Protein AF-A0AAQ4CS06-F1 (afdb_monomer)

Solvent-accessible surface area (backbone atoms only — not comparable to full-atom values): 3408 Å² total; per-residue (Å²): 134,86,78,82,62,67,68,47,75,47,78,45,80,38,89,88,25,95,63,40,22,28,36,26,48,22,57,47,99,87,46,65,45,82,75,44,71,43,72,86,66,77,88,69,75,77,93,76,88,78,132

Mean predicted aligned error: 10.08 Å

pLDDT: mean 79.84, std 16.35, range [39.47, 95.56]

Nearest PDB structures (foldseek):
  3gw6-assembly2_D  TM=2.446E-01  e=3.097E+00  Escherichia phage K1F
  3gw6-assembly2_C  TM=2.460E-01  e=3.780E+00  Escherichia phage K1F
  3gw6-assembly2_E  TM=2.408E-01  e=3.780E+00  Escherichia phage K1F
  3gw6-assembly1_B  TM=2.398E-01  e=4.614E+00  Escherichia phage K1F
  3gw6-assembly1_F  TM=2.418E-01  e=5.632E+00  Escherichia phage K1F

Organism: NCBI:txid1702097

Foldseek 3Di:
DPPPQDKDKDKDADPVAPLRIFIWIASDPVRTDGDGHDHPDDPDDDPPPDD

Radius of gyration: 16.57 Å; Cα contacts (8 Å, |Δi|>4): 71; chains: 1; bounding box: 58×22×27 Å

Sequence (51 aa):
MKSNKVKYYTIRRTSICNSGYGIFECEDENKCTLIACVYTTSLSTPLNDFF

Secondary structure (DSSP, 8-state):
-------EEEEEE-SSSTTSEEEEEEEETTEEEEEEE-----S---TT---

Structure (mmCIF, N/CA/C/O backbone):
data_AF-A0AAQ4CS06-F1
#
_entry.id   AF-A0AAQ4CS06-F1
#
loop_
_atom_site.group_PDB
_atom_site.id
_atom_site.type_symbol
_atom_site.label_atom_id
_atom_site.label_alt_id
_atom_site.label_comp_id
_atom_site.label_asym_id
_atom_site.label_entity_id
_atom_site.label_seq_id
_atom_site.pdbx_PDB_ins_code
_atom_site.Cartn_x
_atom_site.Cartn_y
_atom_site.Cartn_z
_atom_site.occupancy
_atom_site.B_iso_or_equiv
_atom_site.auth_seq_id
_atom_site.auth_comp_id
_atom_site.auth_asym_id
_atom_site.auth_atom_id
_atom_site.pdbx_PDB_model_num
ATOM 1 N N . MET A 1 1 ? -23.189 16.199 14.746 1.00 39.47 1 MET A N 1
ATOM 2 C CA . MET A 1 1 ? -21.777 16.236 15.193 1.00 39.47 1 MET A CA 1
ATOM 3 C C . MET A 1 1 ? -20.897 15.874 14.001 1.00 39.47 1 MET A C 1
ATOM 5 O O . MET A 1 1 ? -21.026 14.764 13.504 1.00 39.47 1 MET A O 1
ATOM 9 N N . LYS A 1 2 ? -20.084 16.804 13.471 1.00 45.19 2 LYS A N 1
ATOM 10 C CA . LYS A 1 2 ? -19.098 16.484 12.420 1.00 45.19 2 LYS A CA 1
ATOM 11 C C . LYS A 1 2 ? -18.029 15.601 13.063 1.00 45.19 2 LYS A C 1
ATOM 13 O O . LYS A 1 2 ? -17.272 16.079 13.898 1.00 45.19 2 LYS A O 1
ATOM 18 N N . SER A 1 3 ? -18.048 14.307 12.749 1.00 50.66 3 SER A N 1
ATOM 19 C CA . SER A 1 3 ? -17.040 13.359 13.218 1.00 50.66 3 SER A CA 1
ATOM 20 C C . SER A 1 3 ? -15.688 13.813 12.670 1.00 50.66 3 SER A C 1
ATOM 22 O O . SER A 1 3 ? -15.475 13.810 11.459 1.00 50.66 3 SER A O 1
ATOM 24 N N . ASN A 1 4 ? -14.820 14.296 13.554 1.00 58.50 4 ASN A N 1
ATOM 25 C CA . ASN A 1 4 ? -13.481 14.763 13.222 1.00 58.50 4 ASN A CA 1
ATOM 26 C C . ASN A 1 4 ? -12.586 13.526 13.055 1.00 58.50 4 ASN A C 1
ATOM 28 O O . ASN A 1 4 ? -11.749 13.228 13.903 1.00 58.50 4 ASN A O 1
ATOM 32 N N . LYS A 1 5 ? -12.870 12.709 12.033 1.00 66.19 5 LYS A N 1
ATOM 33 C CA . LYS A 1 5 ? -12.069 11.523 11.739 1.00 66.19 5 LYS A CA 1
ATOM 34 C C . LYS A 1 5 ? -10.698 11.991 11.274 1.00 66.19 5 LYS A C 1
ATOM 36 O O . LYS A 1 5 ? -10.589 12.654 10.243 1.00 66.19 5 LYS A O 1
ATOM 41 N N . VAL A 1 6 ? -9.673 11.688 12.061 1.00 79.44 6 VAL A N 1
ATOM 42 C CA . VAL A 1 6 ? -8.289 12.026 11.733 1.00 79.44 6 VAL A CA 1
ATOM 43 C C . VAL A 1 6 ? -7.888 11.192 10.525 1.00 79.44 6 VAL A C 1
ATOM 45 O O . VAL A 1 6 ? -7.652 9.994 10.636 1.00 79.44 6 VAL A O 1
ATOM 48 N N . LYS A 1 7 ? -7.846 11.835 9.359 1.00 86.25 7 LYS A N 1
ATOM 49 C CA . LYS A 1 7 ? -7.303 11.222 8.154 1.00 86.25 7 LYS A CA 1
ATOM 50 C C . LYS A 1 7 ? -5.784 11.173 8.256 1.00 86.25 7 LYS A C 1
ATOM 52 O O . LYS A 1 7 ? -5.162 12.167 8.629 1.00 86.25 7 LYS A O 1
ATOM 57 N N . TYR A 1 8 ? -5.191 10.042 7.900 1.00 91.31 8 TYR A N 1
ATOM 58 C CA . TYR A 1 8 ? -3.742 9.894 7.811 1.00 91.31 8 TYR A CA 1
ATOM 59 C C . TYR A 1 8 ? -3.350 9.150 6.537 1.00 91.31 8 TYR A C 1
ATOM 61 O O . TYR A 1 8 ? -4.155 8.436 5.940 1.00 91.31 8 TYR A O 1
ATOM 69 N N . TYR A 1 9 ? -2.099 9.328 6.123 1.00 92.38 9 TYR A N 1
ATOM 70 C CA . TYR A 1 9 ? -1.566 8.721 4.909 1.00 92.38 9 TYR A CA 1
ATOM 71 C C . TYR A 1 9 ? -0.511 7.679 5.252 1.00 92.38 9 TYR A C 1
ATOM 73 O O . TYR A 1 9 ? 0.272 7.850 6.186 1.00 92.38 9 TYR A O 1
ATOM 81 N N . THR A 1 10 ? -0.479 6.589 4.493 1.00 91.44 10 THR A N 1
ATOM 82 C CA . THR A 1 10 ? 0.489 5.505 4.690 1.00 91.44 10 THR A CA 1
ATOM 83 C C . THR A 1 10 ? 0.885 4.867 3.363 1.00 91.44 10 THR A C 1
ATOM 85 O O . THR A 1 10 ? 0.119 4.894 2.402 1.00 91.44 10 THR A O 1
ATOM 88 N N . ILE A 1 11 ? 2.083 4.286 3.305 1.00 91.75 11 ILE A N 1
ATOM 89 C CA . ILE A 1 11 ? 2.569 3.525 2.151 1.00 91.75 11 ILE A CA 1
ATOM 90 C C . ILE A 1 11 ? 2.465 2.041 2.489 1.00 91.75 11 ILE A C 1
ATOM 92 O O . ILE A 1 11 ? 2.986 1.595 3.511 1.00 91.75 11 ILE A O 1
ATOM 96 N N . ARG A 1 12 ? 1.799 1.262 1.632 1.00 91.19 12 ARG A N 1
ATOM 97 C CA . ARG A 1 12 ? 1.625 -0.187 1.816 1.00 91.19 12 ARG A CA 1
ATOM 98 C C . ARG A 1 12 ? 1.931 -0.939 0.528 1.00 91.19 12 ARG A C 1
ATOM 100 O O . ARG A 1 12 ? 1.746 -0.405 -0.568 1.00 91.19 12 ARG A O 1
ATOM 107 N N . ARG A 1 13 ? 2.370 -2.196 0.665 1.00 92.19 13 ARG A N 1
ATOM 108 C CA . ARG A 1 13 ? 2.446 -3.115 -0.477 1.00 92.19 13 ARG A CA 1
ATOM 109 C C . ARG A 1 13 ? 1.045 -3.405 -1.002 1.00 92.19 13 ARG A C 1
ATOM 111 O O . ARG A 1 13 ? 0.115 -3.581 -0.219 1.00 92.19 13 ARG A O 1
ATOM 118 N N . THR A 1 14 ? 0.903 -3.470 -2.316 1.00 91.94 14 THR A N 1
ATOM 119 C CA . THR A 1 14 ? -0.359 -3.782 -2.987 1.00 91.94 14 THR A CA 1
ATOM 120 C C . THR A 1 14 ? -0.097 -4.376 -4.364 1.00 91.94 14 THR A C 1
ATOM 122 O O . THR A 1 14 ? 0.823 -3.954 -5.057 1.00 91.94 14 THR A O 1
ATOM 125 N N . SER A 1 15 ? -0.927 -5.335 -4.773 1.00 93.62 15 SER A N 1
ATOM 126 C CA . SER A 1 15 ? -0.929 -5.899 -6.128 1.00 93.62 15 SER A CA 1
ATOM 127 C C . SER A 1 15 ? -1.667 -5.020 -7.143 1.00 93.62 15 SER A C 1
ATOM 129 O O . SER A 1 15 ? -1.615 -5.298 -8.335 1.00 93.62 15 SER A O 1
ATOM 131 N N . ILE A 1 16 ? -2.347 -3.958 -6.690 1.00 94.19 16 ILE A N 1
ATOM 132 C CA . ILE A 1 16 ? -3.068 -3.018 -7.564 1.00 94.19 16 ILE A CA 1
ATOM 133 C C . ILE A 1 16 ? -2.083 -2.171 -8.383 1.00 94.19 16 ILE A C 1
ATOM 135 O O . ILE A 1 1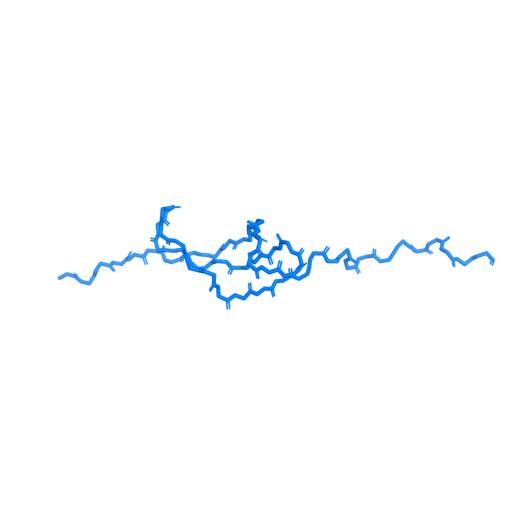6 ? -2.356 -1.812 -9.525 1.00 94.19 16 ILE A O 1
ATOM 139 N N . CYS A 1 17 ? -0.929 -1.849 -7.801 1.00 91.62 17 CYS A N 1
ATOM 140 C CA . CYS A 1 17 ? 0.095 -1.031 -8.434 1.00 91.62 17 CYS A CA 1
ATOM 141 C C .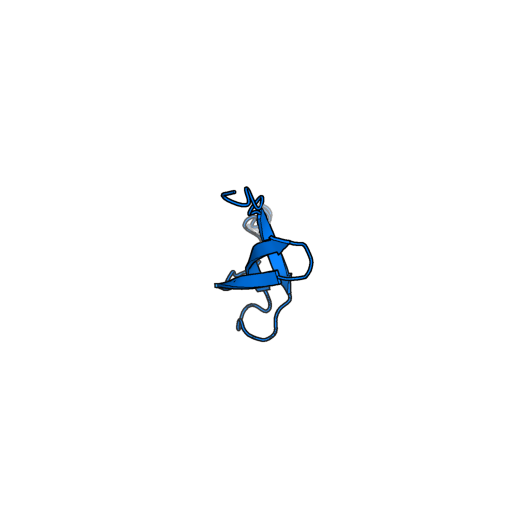 CYS A 1 17 ? 1.187 -1.914 -9.031 1.00 91.62 17 CYS A C 1
ATOM 143 O O . CYS A 1 17 ? 1.721 -2.779 -8.342 1.00 91.62 17 CYS A O 1
ATOM 145 N N . ASN A 1 18 ? 1.596 -1.635 -10.271 1.00 89.88 18 ASN A N 1
ATOM 146 C CA . ASN A 1 18 ? 2.677 -2.375 -10.936 1.00 89.88 18 ASN A CA 1
ATOM 147 C C . ASN A 1 18 ? 4.025 -2.269 -10.191 1.00 89.88 18 ASN A C 1
ATOM 149 O O . ASN A 1 18 ? 4.856 -3.166 -10.256 1.00 89.88 18 ASN A O 1
ATOM 153 N N . SER A 1 19 ? 4.229 -1.186 -9.437 1.00 87.12 19 SER A N 1
ATOM 154 C CA . SER A 1 19 ? 5.388 -0.993 -8.558 1.00 87.12 19 SER A CA 1
ATOM 155 C C . SER A 1 19 ? 5.384 -1.880 -7.306 1.00 87.12 19 SER A C 1
ATOM 157 O O . SER A 1 19 ? 6.372 -1.914 -6.575 1.00 87.12 19 SER A O 1
ATOM 159 N N . GLY A 1 20 ? 4.260 -2.533 -7.001 1.00 90.75 20 GLY A N 1
ATOM 160 C CA . GLY A 1 20 ? 4.046 -3.283 -5.768 1.00 90.75 20 GLY A CA 1
ATOM 161 C C . GLY A 1 20 ? 3.725 -2.424 -4.541 1.00 90.75 20 GLY A C 1
ATOM 162 O O . GLY A 1 20 ? 3.484 -2.991 -3.477 1.00 90.75 20 GLY A O 1
ATOM 163 N N . TYR A 1 21 ? 3.698 -1.089 -4.654 1.00 92.75 21 TYR A N 1
ATOM 164 C CA . TYR A 1 21 ? 3.428 -0.167 -3.542 1.00 92.75 21 TYR A CA 1
ATOM 165 C C . TYR A 1 21 ? 2.461 0.956 -3.926 1.00 92.75 21 TYR A C 1
ATOM 167 O O . TYR A 1 21 ? 2.470 1.467 -5.047 1.00 92.75 21 TYR A O 1
ATOM 175 N N . GLY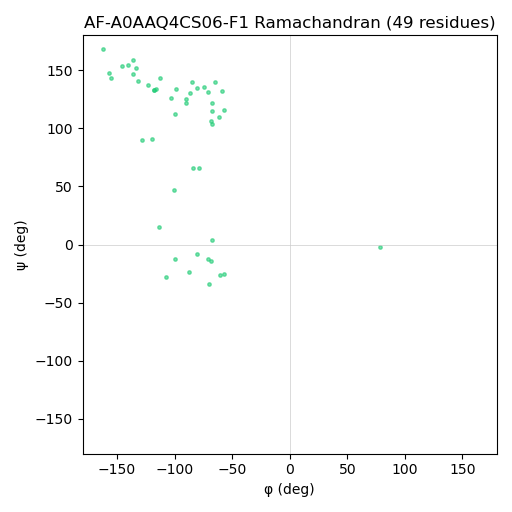 A 1 22 ? 1.655 1.379 -2.954 1.00 93.88 22 GLY A N 1
ATOM 176 C CA . GLY A 1 22 ? 0.709 2.479 -3.101 1.00 93.88 22 GLY A CA 1
ATOM 177 C C . GLY A 1 22 ? 0.632 3.357 -1.856 1.00 93.88 22 GLY A C 1
ATOM 178 O O . GLY A 1 22 ? 0.908 2.896 -0.746 1.00 93.88 22 GLY A O 1
ATOM 179 N N . ILE A 1 23 ? 0.251 4.618 -2.054 1.00 94.56 23 ILE A N 1
ATOM 180 C CA . ILE A 1 23 ? -0.137 5.547 -0.991 1.00 94.56 23 ILE A CA 1
ATOM 181 C C . ILE A 1 23 ? -1.627 5.357 -0.721 1.00 94.56 23 ILE A C 1
ATOM 183 O O . ILE A 1 23 ? -2.446 5.400 -1.642 1.00 94.56 23 ILE A O 1
ATOM 187 N N . PHE A 1 24 ? -1.972 5.192 0.548 1.00 94.62 24 PHE A N 1
ATOM 188 C CA . PHE A 1 24 ? -3.337 5.035 1.021 1.00 94.62 24 PHE A CA 1
ATOM 189 C C . PHE A 1 24 ? -3.726 6.208 1.919 1.00 94.62 24 PHE A C 1
ATOM 191 O O . PHE A 1 24 ? -2.963 6.570 2.815 1.00 94.62 24 PHE A O 1
ATOM 198 N N . GLU A 1 25 ? -4.913 6.771 1.694 1.00 94.88 25 GLU A N 1
ATOM 199 C CA . GLU A 1 25 ? -5.594 7.654 2.648 1.00 94.88 25 GLU A CA 1
ATO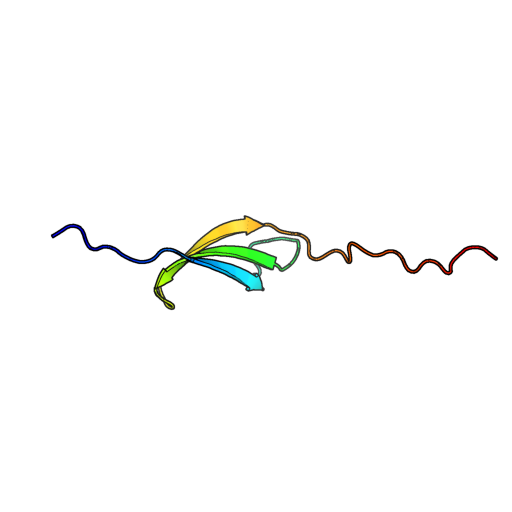M 200 C C . GLU A 1 25 ? -6.472 6.789 3.556 1.00 94.88 25 GLU A C 1
ATOM 202 O O . GLU A 1 25 ? -7.303 6.024 3.059 1.00 94.88 25 GLU A O 1
ATOM 207 N N . CYS A 1 26 ? -6.289 6.896 4.870 1.00 93.94 26 CYS A N 1
ATOM 208 C CA . CYS A 1 26 ? -7.034 6.132 5.862 1.00 93.94 26 CYS A CA 1
ATOM 209 C C . CYS A 1 26 ? -7.847 7.060 6.771 1.00 93.94 26 CYS A C 1
ATOM 211 O O . CYS A 1 26 ? -7.319 8.045 7.284 1.00 93.94 26 CYS A O 1
ATOM 213 N N . GLU A 1 27 ? -9.122 6.734 6.990 1.00 90.19 27 GLU A N 1
ATOM 214 C C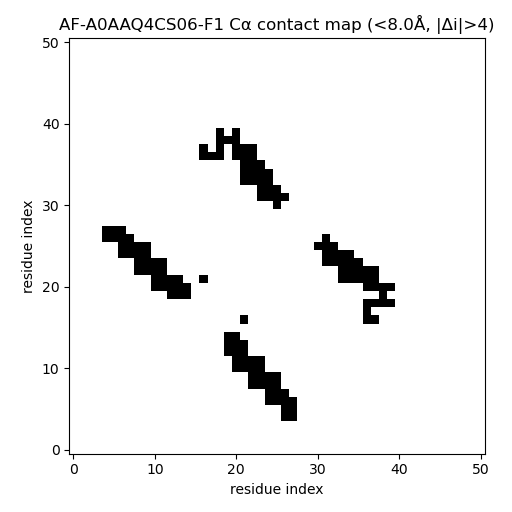A . GLU A 1 27 ? -9.970 7.395 8.000 1.00 90.19 27 GLU A CA 1
ATOM 215 C C . GLU A 1 27 ? -9.852 6.737 9.385 1.00 90.1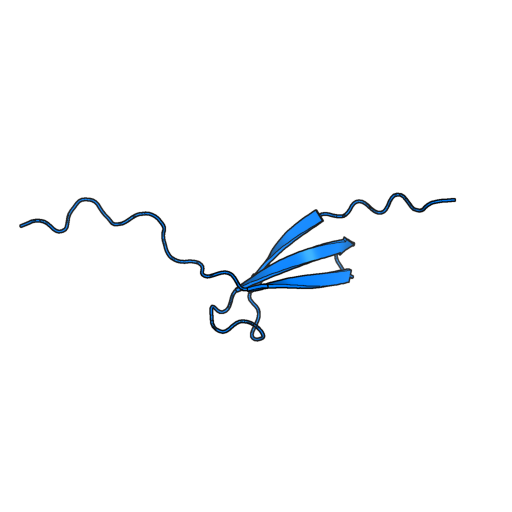9 27 GLU A C 1
ATOM 217 O O . GLU A 1 27 ? -10.141 7.364 10.403 1.00 90.19 27 GLU A O 1
ATOM 222 N N . ASP A 1 28 ? -9.458 5.462 9.392 1.00 82.00 28 ASP A N 1
ATOM 223 C CA . ASP A 1 28 ? -9.214 4.581 10.530 1.00 82.00 28 ASP A CA 1
ATOM 224 C C . ASP A 1 28 ? -8.370 3.382 10.044 1.00 82.00 28 ASP A C 1
ATOM 226 O O . ASP A 1 28 ? -8.216 3.189 8.835 1.00 82.00 28 ASP A O 1
ATOM 230 N N . GLU A 1 29 ? -7.811 2.565 10.945 1.00 77.75 29 GLU A N 1
ATOM 231 C CA . GLU A 1 29 ? -6.879 1.476 10.572 1.00 77.75 29 GLU A CA 1
ATOM 232 C C . GLU A 1 29 ? -7.458 0.461 9.576 1.00 77.75 29 GLU A C 1
ATOM 234 O O . GLU A 1 29 ? -6.710 -0.147 8.801 1.00 77.75 29 GLU A O 1
ATOM 239 N N . ASN A 1 30 ? -8.786 0.330 9.564 1.00 83.56 30 ASN A N 1
ATOM 240 C CA . ASN A 1 30 ? -9.525 -0.624 8.746 1.00 83.56 30 ASN A CA 1
ATOM 241 C C . ASN A 1 30 ? -10.126 -0.004 7.476 1.00 83.56 30 ASN A C 1
ATOM 243 O O . ASN A 1 30 ? -10.575 -0.741 6.598 1.00 83.56 30 ASN A O 1
ATOM 247 N N . LYS A 1 31 ? -10.146 1.328 7.352 1.00 90.00 31 LYS A N 1
ATOM 248 C CA . LYS A 1 31 ? -10.712 2.033 6.194 1.00 90.00 31 LYS A CA 1
ATOM 249 C C . LYS A 1 31 ? -9.650 2.864 5.515 1.00 90.00 31 LYS A C 1
ATOM 251 O O . LYS A 1 31 ? -9.465 4.037 5.827 1.00 90.00 31 LYS A O 1
ATOM 256 N N . CYS A 1 32 ? -9.003 2.233 4.545 1.00 92.62 32 CYS A N 1
ATOM 257 C CA . CYS A 1 32 ? -7.979 2.836 3.713 1.00 92.62 32 CYS A CA 1
ATOM 258 C C . CYS A 1 32 ? -8.360 2.730 2.236 1.00 92.62 32 CYS A C 1
ATOM 260 O O . CYS A 1 32 ? -8.784 1.671 1.775 1.00 92.62 32 CYS A O 1
ATOM 262 N N . THR A 1 33 ? -8.152 3.810 1.491 1.00 94.81 33 THR A N 1
ATOM 263 C CA . THR A 1 33 ? -8.369 3.867 0.041 1.00 94.81 33 THR A CA 1
ATOM 264 C C . THR A 1 33 ? -7.048 4.156 -0.653 1.00 94.81 33 THR A C 1
ATOM 266 O O . THR A 1 33 ? -6.315 5.052 -0.237 1.00 94.81 33 THR A O 1
ATOM 269 N N . LEU A 1 34 ? -6.731 3.394 -1.701 1.00 94.94 34 LEU A N 1
ATOM 270 C CA . LEU A 1 34 ? -5.569 3.662 -2.546 1.00 94.94 34 LEU A CA 1
ATOM 271 C C . LEU A 1 34 ? -5.796 4.972 -3.308 1.00 94.94 34 LEU A C 1
ATOM 273 O O . LEU A 1 34 ? -6.758 5.072 -4.065 1.00 94.94 34 LEU A O 1
ATOM 277 N N . ILE A 1 35 ? -4.900 5.943 -3.134 1.00 95.56 35 ILE A N 1
ATOM 278 C CA . ILE A 1 35 ? -4.991 7.245 -3.814 1.00 95.56 35 ILE A CA 1
ATOM 279 C C . ILE A 1 35 ? -3.952 7.409 -4.926 1.00 95.56 35 ILE A C 1
ATOM 281 O O . ILE A 1 35 ? -4.198 8.134 -5.885 1.00 95.56 35 ILE A O 1
ATOM 285 N N . ALA A 1 36 ? -2.801 6.737 -4.823 1.00 93.75 36 ALA A N 1
ATOM 286 C CA . ALA A 1 36 ? -1.750 6.799 -5.835 1.00 93.75 36 ALA A CA 1
ATOM 287 C C . ALA A 1 36 ? -0.833 5.572 -5.786 1.00 93.75 36 ALA A C 1
ATOM 289 O O . ALA A 1 36 ? -0.541 5.044 -4.712 1.00 93.75 36 ALA A O 1
ATOM 290 N N . CYS A 1 37 ? -0.325 5.157 -6.946 1.00 93.56 37 CYS A N 1
ATOM 291 C CA . CYS A 1 37 ? 0.764 4.188 -7.035 1.00 93.56 37 CYS A CA 1
ATOM 292 C C . CYS A 1 37 ? 2.116 4.888 -6.909 1.00 93.56 37 CYS A C 1
ATOM 294 O O . CYS A 1 37 ? 2.311 5.962 -7.475 1.00 93.56 37 CYS A O 1
ATOM 296 N N . VAL A 1 38 ? 3.055 4.270 -6.189 1.00 88.81 38 VAL A N 1
ATOM 297 C CA . VAL A 1 38 ? 4.402 4.825 -5.992 1.00 88.81 38 VAL A CA 1
ATOM 298 C C . VAL A 1 38 ? 5.47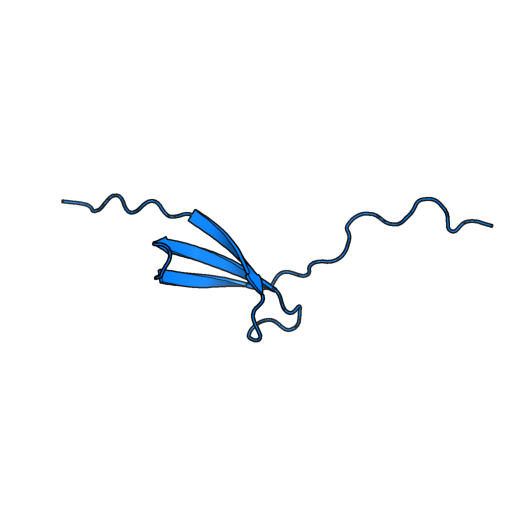1 3.789 -6.265 1.00 88.81 38 VAL A C 1
ATOM 300 O O . VAL A 1 38 ? 5.327 2.624 -5.899 1.00 88.81 38 VAL A O 1
ATOM 303 N N . TYR A 1 39 ? 6.558 4.220 -6.893 1.00 81.81 39 TYR A N 1
ATOM 304 C CA . TYR A 1 39 ? 7.743 3.399 -7.086 1.00 81.81 39 TYR A CA 1
ATOM 305 C C . TYR A 1 39 ? 8.680 3.600 -5.900 1.00 81.81 39 TYR A C 1
ATOM 307 O O . TYR A 1 39 ? 9.107 4.717 -5.622 1.00 81.81 39 TYR A O 1
ATOM 315 N N . THR A 1 40 ? 9.019 2.520 -5.201 1.00 70.00 40 THR A N 1
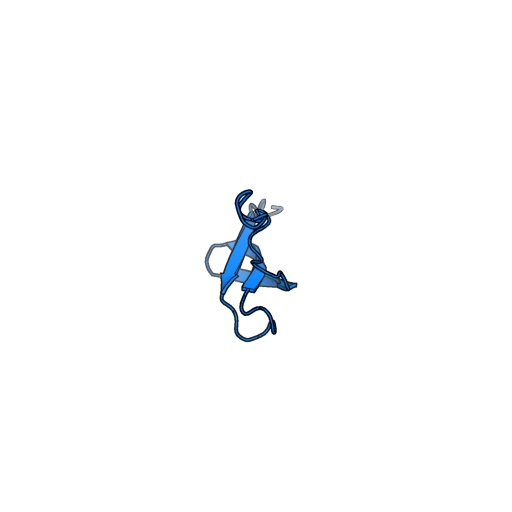ATOM 316 C CA . THR A 1 40 ? 10.100 2.534 -4.212 1.00 70.00 40 THR A CA 1
ATOM 317 C C . THR A 1 40 ? 11.425 2.315 -4.938 1.00 70.00 40 THR A C 1
ATOM 319 O O . THR A 1 40 ? 12.049 1.265 -4.810 1.00 70.00 40 THR A O 1
ATOM 322 N N . THR A 1 41 ? 11.833 3.259 -5.781 1.00 68.31 41 THR A N 1
ATOM 323 C CA . THR A 1 41 ? 13.212 3.285 -6.282 1.00 68.31 41 THR A CA 1
ATOM 324 C C . THR A 1 41 ? 14.096 3.919 -5.218 1.00 68.31 41 THR A C 1
ATOM 326 O O . THR A 1 41 ? 13.732 4.958 -4.663 1.00 68.31 41 THR A O 1
ATOM 329 N N . SER A 1 42 ? 15.256 3.324 -4.931 1.00 60.34 42 SER A N 1
ATOM 330 C CA . SER A 1 42 ? 16.279 3.989 -4.121 1.00 60.34 42 SER A CA 1
ATOM 331 C C . SER A 1 42 ? 16.648 5.313 -4.787 1.00 60.34 42 SER A C 1
ATOM 333 O O . SER A 1 42 ? 17.170 5.323 -5.896 1.00 60.34 42 SER A O 1
ATOM 335 N N . LEU A 1 43 ? 16.362 6.432 -4.117 1.00 61.62 43 LEU A N 1
ATOM 336 C CA . LEU A 1 43 ? 16.733 7.774 -4.588 1.00 61.62 43 LEU A CA 1
ATOM 337 C C . LEU A 1 43 ? 18.252 8.005 -4.559 1.00 61.62 43 LEU A C 1
ATOM 339 O O . LEU A 1 43 ? 18.741 8.967 -5.141 1.00 61.62 43 LEU A O 1
ATOM 343 N N . SER A 1 44 ? 18.998 7.141 -3.871 1.00 63.34 44 SER A N 1
ATOM 344 C CA . SER A 1 44 ? 20.451 7.197 -3.778 1.00 63.34 44 SER A CA 1
ATOM 345 C C . SER A 1 44 ? 21.093 6.204 -4.744 1.00 63.34 44 SER A C 1
ATOM 347 O O . SER A 1 44 ? 21.026 4.990 -4.534 1.00 63.34 44 SER A O 1
ATOM 349 N N . THR A 1 45 ? 21.770 6.721 -5.762 1.00 62.41 45 THR A N 1
ATOM 350 C CA . THR A 1 45 ? 22.835 5.997 -6.459 1.00 62.41 45 THR A CA 1
ATOM 351 C C . THR A 1 45 ? 24.054 5.895 -5.536 1.00 62.41 45 THR A C 1
ATOM 353 O O . THR A 1 45 ? 24.447 6.916 -4.961 1.00 62.41 45 THR A O 1
ATOM 356 N N . PRO A 1 46 ? 24.671 4.713 -5.361 1.00 63.91 46 PRO A N 1
ATOM 357 C CA . PRO A 1 46 ? 25.963 4.625 -4.691 1.00 63.91 46 PRO A CA 1
ATOM 358 C C . PRO A 1 46 ? 26.980 5.481 -5.459 1.00 63.91 46 PRO A C 1
ATOM 360 O O . PRO A 1 46 ? 27.077 5.395 -6.678 1.00 63.91 46 PRO A O 1
ATOM 363 N N . LEU A 1 47 ? 27.737 6.320 -4.750 1.00 67.06 47 LEU A N 1
ATOM 364 C CA . LEU A 1 47 ? 28.712 7.254 -5.336 1.00 67.06 47 LEU A CA 1
ATOM 365 C C . LEU A 1 47 ? 29.929 6.567 -6.000 1.00 67.06 47 LEU A C 1
ATOM 367 O O . LEU A 1 47 ? 30.843 7.259 -6.430 1.00 67.06 47 LEU A O 1
ATOM 371 N N . ASN A 1 48 ? 29.969 5.232 -6.071 1.00 59.09 48 ASN A N 1
ATOM 372 C CA . ASN A 1 48 ? 31.209 4.471 -6.248 1.00 59.09 48 ASN A CA 1
ATOM 373 C C . ASN A 1 48 ? 31.360 3.704 -7.578 1.00 59.09 48 ASN A C 1
ATOM 375 O O . ASN A 1 48 ? 32.256 2.873 -7.670 1.00 59.09 48 ASN A O 1
ATOM 379 N N . ASP A 1 49 ? 30.547 3.986 -8.601 1.00 55.31 49 ASP A N 1
ATOM 380 C CA . ASP A 1 49 ? 30.642 3.348 -9.934 1.00 55.31 49 ASP A CA 1
ATOM 381 C C . ASP A 1 49 ? 31.349 4.231 -10.987 1.00 55.31 49 ASP A C 1
ATOM 383 O O . ASP A 1 49 ? 30.887 4.384 -12.116 1.00 55.31 49 ASP A O 1
ATOM 387 N N . PHE A 1 50 ? 32.492 4.821 -10.633 1.00 49.78 50 PHE A N 1
ATOM 388 C CA . PHE A 1 50 ? 33.432 5.386 -11.611 1.00 49.78 50 PHE A CA 1
ATOM 389 C C . PHE A 1 50 ? 34.838 4.835 -11.332 1.00 49.78 50 PHE A C 1
ATOM 391 O O . PHE A 1 50 ? 35.585 5.407 -10.537 1.00 49.78 50 PHE A O 1
ATOM 398 N 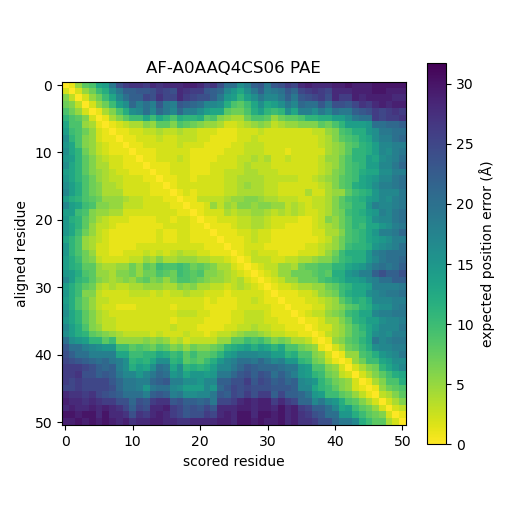N . PHE A 1 51 ? 35.162 3.705 -11.966 1.00 51.47 51 PHE A N 1
ATOM 399 C CA . PHE A 1 51 ? 36.532 3.242 -12.217 1.00 51.47 51 PHE A CA 1
ATOM 400 C C . PHE A 1 51 ? 36.883 3.493 -13.683 1.00 51.47 51 PHE A C 1
ATOM 402 O O . PHE A 1 51 ? 35.996 3.263 -14.538 1.00 51.47 51 PHE A O 1
#